Protein AF-A0AA96XCA2-F1 (afdb_monomer)

Structure (mmCIF, N/CA/C/O backbone):
data_AF-A0AA96XCA2-F1
#
_entry.id   AF-A0AA96XCA2-F1
#
loop_
_atom_site.group_PDB
_atom_site.id
_atom_site.type_symbol
_atom_site.label_atom_id
_atom_site.label_alt_id
_atom_site.label_comp_id
_atom_site.label_asym_id
_atom_site.label_entity_id
_atom_site.label_seq_id
_atom_site.pdbx_PDB_ins_code
_atom_site.Cartn_x
_atom_site.Cartn_y
_atom_site.Cartn_z
_atom_site.occupancy
_atom_site.B_iso_or_equiv
_atom_site.auth_seq_id
_atom_site.auth_co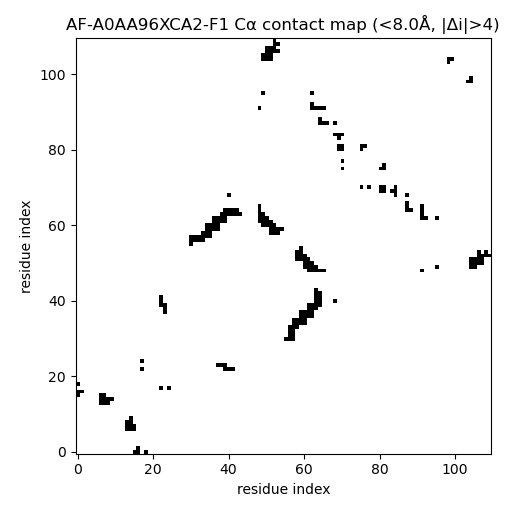mp_id
_atom_site.auth_asym_id
_atom_site.auth_atom_id
_atom_site.pdbx_PDB_model_num
ATOM 1 N N . MET A 1 1 ? 5.945 -0.018 -19.090 1.00 58.38 1 MET A N 1
ATOM 2 C CA . MET A 1 1 ? 5.647 1.419 -19.304 1.00 58.38 1 MET A CA 1
ATOM 3 C C . MET A 1 1 ? 6.057 1.903 -20.703 1.00 58.38 1 MET A C 1
ATOM 5 O O . MET A 1 1 ? 7.251 1.936 -21.008 1.00 58.38 1 MET A O 1
ATOM 9 N N . PRO A 1 2 ? 5.111 2.295 -21.575 1.00 50.53 2 PRO A N 1
ATOM 10 C CA . PRO A 1 2 ? 5.427 2.988 -22.833 1.00 50.53 2 PRO A CA 1
ATOM 11 C C . PRO A 1 2 ? 6.119 4.331 -22.522 1.00 50.53 2 PRO A C 1
ATOM 13 O O . PRO A 1 2 ? 5.645 5.003 -21.606 1.00 50.53 2 PRO A O 1
ATOM 16 N N . PRO A 1 3 ? 7.209 4.755 -23.203 1.00 60.81 3 PRO A N 1
ATOM 17 C CA . PRO A 1 3 ? 7.831 4.242 -24.430 1.00 60.81 3 PRO A CA 1
ATOM 18 C C . PRO A 1 3 ? 9.071 3.343 -24.209 1.00 60.81 3 PRO A C 1
ATOM 20 O O . PRO A 1 3 ? 9.819 3.100 -25.151 1.00 60.81 3 PRO A O 1
ATOM 23 N N . ILE A 1 4 ? 9.323 2.867 -22.983 1.00 66.69 4 ILE A N 1
ATOM 24 C CA . ILE A 1 4 ? 10.515 2.057 -22.653 1.00 66.69 4 ILE A CA 1
ATOM 25 C C . ILE A 1 4 ? 10.282 0.566 -22.934 1.00 66.69 4 ILE A C 1
ATOM 27 O O . ILE A 1 4 ? 11.196 -0.143 -23.350 1.00 66.69 4 ILE A O 1
ATOM 31 N N . SER A 1 5 ? 9.064 0.073 -22.701 1.00 67.81 5 SER A N 1
ATOM 32 C CA . SER A 1 5 ? 8.726 -1.339 -22.906 1.00 67.81 5 SER A CA 1
ATOM 33 C C . SER A 1 5 ? 8.308 -1.610 -24.362 1.00 67.81 5 SER A C 1
ATOM 35 O O . SER A 1 5 ? 7.505 -0.841 -24.898 1.00 67.81 5 SER A O 1
ATOM 37 N N . PRO A 1 6 ? 8.787 -2.700 -24.997 1.00 77.88 6 PRO A N 1
ATOM 38 C CA . PRO A 1 6 ? 8.264 -3.161 -26.282 1.00 77.88 6 PRO A CA 1
ATOM 39 C C . PRO A 1 6 ? 6.750 -3.388 -26.223 1.00 77.88 6 PRO A C 1
ATOM 41 O O . PRO A 1 6 ? 6.216 -3.726 -25.166 1.00 77.88 6 PRO A O 1
ATOM 44 N N . ARG A 1 7 ? 6.062 -3.252 -27.363 1.00 82.75 7 ARG A N 1
ATOM 45 C CA . ARG A 1 7 ? 4.657 -3.672 -27.465 1.00 82.75 7 ARG A CA 1
ATOM 46 C C . ARG A 1 7 ? 4.590 -5.184 -27.305 1.00 82.75 7 ARG A C 1
ATOM 48 O O . ARG A 1 7 ? 5.308 -5.907 -27.995 1.00 82.75 7 ARG A O 1
ATOM 55 N N . LEU A 1 8 ? 3.737 -5.641 -26.401 1.00 86.25 8 LEU A N 1
ATOM 56 C CA . LEU A 1 8 ? 3.497 -7.056 -26.150 1.00 86.25 8 LEU A CA 1
ATOM 57 C C . LEU A 1 8 ? 2.072 -7.406 -26.575 1.00 86.25 8 LEU A C 1
ATOM 59 O O . LEU A 1 8 ? 1.191 -6.548 -26.560 1.00 86.25 8 LEU A O 1
ATOM 63 N N . SER A 1 9 ? 1.851 -8.665 -26.943 1.00 90.62 9 SER A N 1
ATOM 64 C CA . SER A 1 9 ? 0.518 -9.184 -27.243 1.00 90.62 9 SER A CA 1
ATOM 65 C C . SER A 1 9 ? 0.267 -10.494 -26.512 1.00 90.62 9 SER A C 1
ATOM 67 O O . SER A 1 9 ? 1.144 -11.359 -26.498 1.00 90.62 9 SER A O 1
ATOM 69 N N . LEU A 1 10 ? -0.936 -10.655 -25.973 1.00 89.00 10 LEU A N 1
ATOM 70 C CA . LEU A 1 10 ? -1.432 -11.890 -25.375 1.00 89.00 10 LEU A CA 1
ATOM 71 C C . LEU A 1 10 ? -2.783 -12.212 -26.015 1.00 89.00 10 LEU A C 1
ATOM 73 O O . LEU A 1 10 ? -3.640 -11.337 -26.095 1.00 89.00 10 LEU A O 1
ATOM 77 N N . ASP A 1 11 ? -2.945 -13.430 -26.533 1.00 93.00 11 ASP A N 1
ATOM 78 C CA . ASP A 1 11 ? -4.173 -13.892 -27.201 1.00 93.00 11 ASP A CA 1
ATOM 79 C C . ASP A 1 11 ? -4.699 -12.944 -2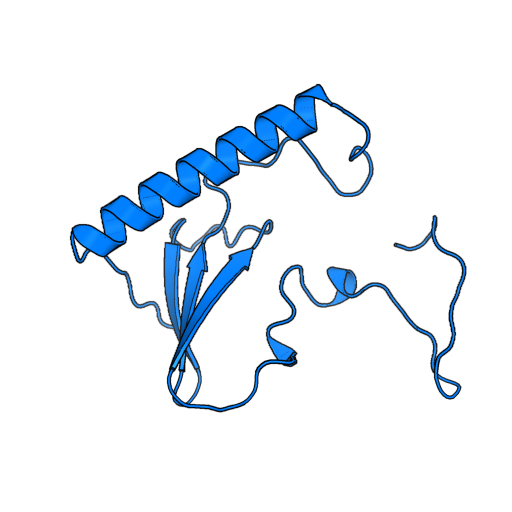8.300 1.00 93.00 11 ASP A C 1
ATOM 81 O O . ASP A 1 11 ? -5.899 -12.784 -28.509 1.00 93.00 11 ASP A O 1
ATOM 85 N N . GLY A 1 12 ? -3.780 -12.292 -29.022 1.00 91.38 12 GLY A N 1
ATOM 86 C CA . GLY A 1 12 ? -4.105 -11.343 -30.093 1.00 91.38 12 GLY A CA 1
ATOM 87 C C . GLY A 1 12 ? -4.486 -9.932 -29.625 1.00 91.38 12 GLY A C 1
ATOM 88 O O . GLY A 1 12 ? -4.721 -9.073 -30.472 1.00 91.38 12 GLY A O 1
ATOM 89 N N . ALA A 1 13 ? -4.499 -9.662 -28.316 1.00 89.62 13 ALA A N 1
ATOM 90 C CA . ALA A 1 13 ? -4.722 -8.336 -27.742 1.00 89.62 13 ALA A CA 1
ATOM 91 C C . ALA A 1 13 ? -3.400 -7.662 -27.334 1.00 89.62 13 ALA A C 1
ATOM 93 O O . ALA A 1 13 ? -2.484 -8.329 -26.850 1.00 89.62 13 ALA A O 1
ATOM 94 N N . GLU A 1 14 ? -3.295 -6.339 -27.510 1.00 88.25 14 GLU A N 1
ATOM 95 C CA . GLU A 1 14 ? -2.144 -5.558 -27.029 1.00 88.25 14 GLU A CA 1
ATOM 96 C C . GLU A 1 14 ? -2.140 -5.517 -25.495 1.00 88.25 14 GLU A C 1
ATOM 98 O O . GLU A 1 14 ? -3.157 -5.243 -24.857 1.00 88.25 14 GLU A O 1
ATOM 103 N N . VAL A 1 15 ? -0.979 -5.788 -24.903 1.00 86.94 15 VAL A N 1
ATOM 104 C CA . VAL A 1 15 ? -0.770 -5.745 -23.458 1.00 86.94 15 VAL A CA 1
ATOM 105 C C . VAL A 1 15 ? -0.149 -4.408 -23.095 1.00 86.94 15 VAL A C 1
ATOM 107 O O . VAL A 1 15 ? 0.916 -4.035 -23.596 1.00 86.94 15 VAL A O 1
ATOM 110 N N . LEU A 1 16 ? -0.810 -3.708 -22.180 1.00 83.19 16 LEU A N 1
ATOM 111 C CA . LEU A 1 16 ? -0.319 -2.481 -21.581 1.00 83.19 16 LEU A CA 1
ATOM 112 C C . LEU A 1 16 ? 0.029 -2.703 -20.111 1.00 83.19 16 LEU A C 1
ATOM 114 O O . LEU A 1 16 ? -0.354 -3.687 -19.483 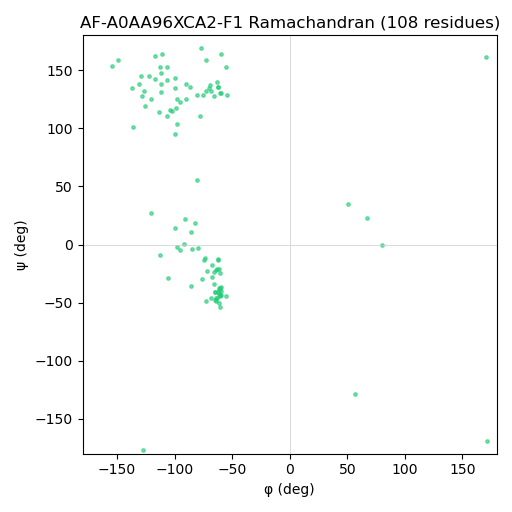1.00 83.19 16 LEU A O 1
ATOM 118 N N . ASP A 1 17 ? 0.786 -1.760 -19.573 1.00 81.88 17 ASP A N 1
ATOM 119 C CA . ASP A 1 17 ? 1.176 -1.755 -18.173 1.00 81.88 17 ASP A CA 1
ATOM 120 C C . ASP A 1 17 ? -0.033 -1.456 -17.270 1.00 81.88 17 ASP A C 1
ATOM 122 O O . ASP A 1 17 ? -0.795 -0.523 -17.541 1.00 81.88 17 ASP A O 1
ATOM 126 N N . GLY A 1 18 ? -0.196 -2.225 -16.191 1.00 77.25 18 GLY A N 1
ATOM 127 C CA . GLY A 1 18 ? -1.318 -2.087 -15.259 1.00 77.25 18 GLY A CA 1
ATOM 128 C C . GLY A 1 18 ? -1.386 -0.719 -14.576 1.00 77.25 18 GLY A C 1
ATOM 129 O O . GLY A 1 18 ? -2.483 -0.262 -14.253 1.00 77.25 18 GLY A O 1
ATOM 130 N N . ALA A 1 19 ? -0.254 -0.013 -14.465 1.00 75.25 19 ALA A N 1
ATOM 131 C CA . ALA A 1 19 ? -0.209 1.342 -13.916 1.00 75.25 19 ALA A CA 1
ATOM 132 C C . ALA A 1 19 ? -1.028 2.367 -14.732 1.00 75.25 19 ALA A C 1
ATOM 134 O O . ALA A 1 19 ? -1.302 3.456 -14.238 1.00 75.25 19 ALA A O 1
ATOM 135 N N . LEU A 1 20 ? -1.457 2.037 -15.961 1.00 74.75 20 LEU A N 1
ATOM 136 C CA . LEU A 1 20 ? -2.403 2.865 -16.722 1.00 74.75 20 LEU A CA 1
ATOM 137 C C . LEU A 1 20 ? -3.836 2.826 -16.172 1.00 74.75 20 LEU A C 1
ATOM 139 O O . LEU A 1 20 ? -4.616 3.731 -16.455 1.00 74.75 20 LEU A O 1
ATOM 143 N N . VAL A 1 21 ? -4.195 1.775 -15.432 1.00 74.69 21 VAL A N 1
ATOM 144 C CA . VAL A 1 21 ? -5.546 1.565 -14.884 1.00 74.69 21 VAL A CA 1
ATOM 145 C C . VAL A 1 21 ? -5.577 1.832 -13.378 1.00 74.69 21 VAL A C 1
ATOM 147 O O . VAL A 1 21 ? -6.594 2.276 -12.851 1.00 74.69 21 VAL A O 1
ATOM 150 N N . GLY A 1 22 ? -4.460 1.616 -12.684 1.00 76.75 22 GLY A N 1
ATOM 151 C CA . GLY A 1 22 ? -4.289 1.967 -11.278 1.00 76.75 22 GLY A CA 1
ATOM 152 C C . GLY A 1 22 ? -2.998 1.389 -10.704 1.00 76.75 22 GLY A C 1
ATOM 153 O O . GLY A 1 22 ? -2.425 0.455 -11.260 1.00 76.75 22 GLY A O 1
ATOM 154 N N . ASN A 1 23 ? -2.539 1.929 -9.575 1.00 79.75 23 ASN A N 1
ATOM 155 C CA . ASN A 1 23 ? -1.332 1.424 -8.909 1.00 79.75 23 ASN A CA 1
ATOM 156 C C . ASN A 1 23 ? -1.587 0.110 -8.155 1.00 79.75 23 ASN A C 1
ATOM 158 O O . ASN A 1 23 ? -0.682 -0.710 -8.022 1.00 79.75 23 ASN A O 1
ATOM 162 N N . ALA A 1 24 ? -2.815 -0.094 -7.670 1.00 85.31 24 ALA A N 1
ATOM 163 C CA . ALA A 1 24 ? -3.245 -1.319 -7.008 1.00 85.31 24 ALA A CA 1
ATOM 164 C C . ALA A 1 24 ? -4.272 -2.068 -7.881 1.00 85.31 24 ALA A C 1
ATOM 166 O O . ALA A 1 24 ? -5.252 -1.461 -8.325 1.00 85.31 24 ALA A O 1
ATOM 167 N N . PRO A 1 25 ? -4.111 -3.385 -8.113 1.00 85.38 25 PRO A N 1
ATOM 168 C CA . PRO A 1 25 ? -4.961 -4.162 -9.019 1.00 85.38 25 PRO A CA 1
ATOM 169 C C . PRO A 1 25 ? -6.292 -4.577 -8.365 1.00 85.38 25 PRO A C 1
ATOM 171 O O . PRO A 1 25 ? -6.647 -5.753 -8.323 1.00 85.38 25 PRO A O 1
ATOM 174 N N . VAL A 1 26 ? -7.055 -3.613 -7.849 1.00 88.56 26 VAL A N 1
ATOM 175 C CA . VAL A 1 26 ? -8.290 -3.880 -7.088 1.00 88.56 26 VAL A CA 1
ATOM 176 C C . VAL A 1 26 ? -9.404 -4.505 -7.933 1.00 88.56 26 VAL A C 1
ATOM 178 O O . VAL A 1 26 ? -10.256 -5.209 -7.404 1.00 88.56 26 VAL A O 1
ATOM 181 N N . ALA A 1 27 ? -9.380 -4.302 -9.253 1.00 86.06 27 ALA A N 1
ATOM 182 C CA . ALA A 1 27 ? -10.355 -4.881 -10.179 1.00 86.06 27 ALA A CA 1
ATOM 183 C C . ALA A 1 27 ? -10.258 -6.415 -10.297 1.00 86.06 27 ALA A C 1
ATOM 185 O O . ALA A 1 27 ? -11.194 -7.043 -10.780 1.00 86.06 27 ALA A O 1
ATOM 186 N N . GLY A 1 28 ? -9.136 -7.015 -9.879 1.00 86.56 28 GLY A N 1
ATOM 187 C CA . GLY A 1 28 ? -8.932 -8.466 -9.891 1.00 86.56 28 GLY A CA 1
ATOM 188 C C . GLY A 1 28 ? -9.324 -9.174 -8.592 1.00 86.56 28 GLY A C 1
ATOM 189 O O . GLY A 1 28 ? -9.135 -10.384 -8.499 1.00 86.56 28 GLY A O 1
ATOM 190 N N . LEU A 1 29 ? -9.815 -8.446 -7.584 1.00 90.19 29 LEU A N 1
ATOM 191 C CA . LEU A 1 29 ? -10.222 -9.033 -6.308 1.00 90.19 29 LEU A CA 1
ATOM 192 C C . LEU A 1 29 ? -11.488 -9.878 -6.484 1.00 90.19 29 LEU A C 1
ATOM 194 O O . LEU A 1 29 ? -12.437 -9.469 -7.154 1.00 90.19 29 LEU A O 1
ATOM 198 N N . ASP A 1 30 ? -11.516 -11.051 -5.855 1.00 88.31 30 ASP A N 1
ATOM 199 C CA . ASP A 1 30 ? -12.735 -11.845 -5.766 1.00 88.31 30 ASP A CA 1
ATOM 200 C C . ASP A 1 30 ? -13.740 -11.214 -4.783 1.00 88.31 30 ASP A C 1
ATOM 202 O O . ASP A 1 30 ? -13.385 -10.422 -3.908 1.00 88.31 30 ASP A O 1
ATOM 206 N N . ALA A 1 31 ? -15.018 -11.569 -4.929 1.00 86.50 31 ALA A N 1
ATOM 207 C CA . ALA A 1 31 ? -16.110 -11.015 -4.128 1.00 86.50 31 ALA A CA 1
ATOM 208 C C . ALA A 1 31 ? -16.276 -11.689 -2.750 1.00 86.50 31 ALA A C 1
ATOM 210 O O . ALA A 1 31 ? -17.348 -11.599 -2.149 1.00 86.50 31 ALA A O 1
ATOM 211 N N . SER A 1 32 ? -15.265 -12.405 -2.242 1.00 91.56 32 SER A N 1
ATOM 212 C CA . SER A 1 32 ? -15.362 -13.031 -0.923 1.00 91.56 32 SER A CA 1
ATOM 213 C C . SER A 1 32 ? -15.516 -11.985 0.176 1.00 91.56 32 SER A C 1
ATOM 215 O O . SER A 1 32 ? -14.882 -10.930 0.177 1.00 91.56 32 SER A O 1
ATOM 217 N N . LYS A 1 33 ? -16.368 -12.286 1.155 1.00 94.50 33 LYS A N 1
ATOM 218 C CA . LYS A 1 33 ? -16.543 -11.437 2.331 1.00 94.50 33 LYS A CA 1
ATOM 219 C C . LYS A 1 33 ? -15.218 -11.301 3.079 1.00 94.50 33 LYS A C 1
ATOM 221 O O . LYS A 1 33 ? -14.608 -12.306 3.444 1.00 94.50 33 LYS A O 1
ATOM 226 N N . GLY A 1 34 ? -14.819 -10.074 3.402 1.00 93.88 34 GLY A N 1
ATOM 227 C CA . GLY A 1 34 ? -13.571 -9.868 4.125 1.00 93.88 34 GLY A CA 1
ATOM 228 C C . GLY A 1 34 ? -13.123 -8.421 4.244 1.00 93.88 34 GLY A C 1
ATOM 229 O O . GLY A 1 34 ? -13.865 -7.477 3.972 1.00 93.88 34 GLY A O 1
ATOM 230 N N . ARG A 1 35 ? -11.878 -8.265 4.691 1.00 93.81 35 ARG A N 1
ATOM 231 C CA . ARG A 1 35 ? -11.172 -6.985 4.725 1.00 93.81 35 ARG A CA 1
ATOM 232 C C . ARG A 1 35 ? -10.036 -7.025 3.715 1.00 93.81 35 ARG A C 1
ATOM 234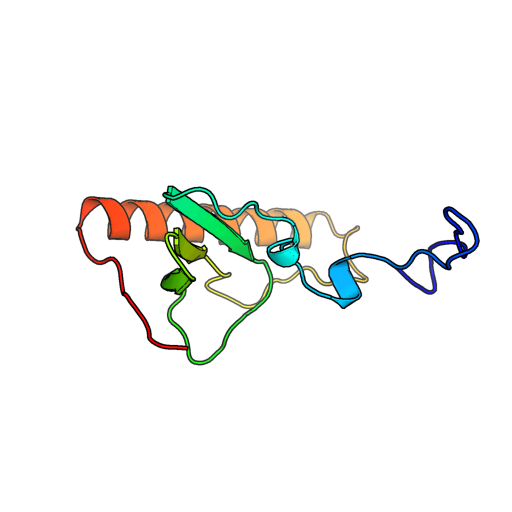 O O . ARG A 1 35 ? -9.330 -8.028 3.637 1.00 93.81 35 ARG A O 1
ATOM 241 N N . VAL A 1 36 ? -9.852 -5.931 2.991 1.00 94.94 36 VAL A N 1
ATOM 242 C CA . VAL A 1 36 ? -8.792 -5.770 1.995 1.00 94.94 36 VAL A CA 1
ATOM 243 C C . VAL A 1 36 ? -7.939 -4.580 2.405 1.00 94.94 36 VAL A C 1
ATOM 245 O O . VAL A 1 36 ? -8.469 -3.493 2.603 1.00 94.94 36 VAL A O 1
ATOM 248 N N . LEU A 1 37 ? -6.627 -4.776 2.529 1.00 94.81 37 LEU A N 1
ATOM 249 C CA . LEU A 1 37 ? -5.673 -3.682 2.704 1.00 94.81 37 LEU A CA 1
ATOM 250 C C . LEU A 1 37 ? -5.093 -3.310 1.339 1.00 94.81 37 LEU A C 1
ATOM 252 O O . LEU A 1 37 ? -4.507 -4.154 0.663 1.00 94.81 37 LEU A O 1
ATOM 256 N N . ILE A 1 38 ? -5.241 -2.048 0.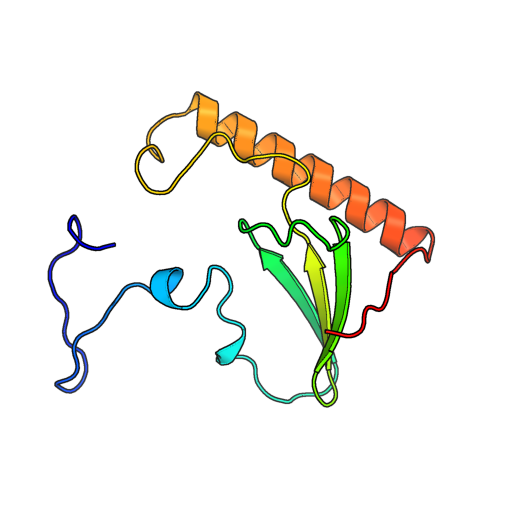957 1.00 94.06 38 ILE A N 1
ATOM 257 C CA . ILE A 1 38 ? -4.757 -1.493 -0.302 1.00 94.06 38 ILE A CA 1
ATOM 258 C C . ILE A 1 38 ? -3.655 -0.494 0.028 1.00 94.06 38 ILE A C 1
ATOM 260 O O . ILE A 1 38 ? -3.904 0.538 0.650 1.00 94.06 38 ILE A O 1
ATOM 264 N N . LEU A 1 39 ? -2.433 -0.814 -0.387 1.00 92.75 39 LEU A N 1
ATOM 265 C CA . LEU A 1 39 ? -1.287 0.083 -0.292 1.00 92.75 39 LEU A CA 1
ATOM 266 C C . LEU A 1 39 ? -1.121 0.759 -1.650 1.00 92.75 39 LEU A C 1
ATOM 268 O O . LEU A 1 39 ? -0.686 0.120 -2.608 1.00 92.75 39 LEU A O 1
ATOM 272 N N . ASP A 1 40 ? -1.523 2.022 -1.739 1.00 85.69 40 ASP A N 1
ATOM 273 C CA . ASP A 1 40 ? -1.441 2.805 -2.971 1.00 85.69 40 ASP A CA 1
ATOM 274 C C . ASP A 1 40 ? -0.308 3.830 -2.843 1.00 85.69 40 ASP A C 1
ATOM 276 O O . ASP A 1 40 ? -0.082 4.393 -1.776 1.00 85.69 40 ASP A O 1
ATOM 280 N N . THR A 1 41 ? 0.437 4.055 -3.922 1.00 83.25 41 THR A N 1
ATOM 281 C CA . THR A 1 41 ? 1.461 5.109 -4.022 1.00 83.25 41 THR A CA 1
ATOM 282 C C . THR A 1 41 ? 0.921 6.385 -4.673 1.00 83.25 41 THR A C 1
ATOM 284 O O . THR A 1 41 ? 1.628 7.390 -4.753 1.00 83.25 41 THR A O 1
ATOM 287 N N . GLY A 1 42 ? -0.331 6.357 -5.134 1.00 79.75 42 GLY A N 1
ATOM 288 C CA . GLY A 1 42 ? -1.119 7.512 -5.534 1.00 79.75 42 GLY A CA 1
ATOM 289 C C . GLY A 1 42 ? -1.658 8.276 -4.325 1.00 79.75 42 GLY A C 1
ATOM 290 O O . GLY A 1 42 ? -1.587 7.817 -3.189 1.00 79.75 42 GLY A O 1
ATOM 291 N N . SER A 1 43 ? -2.194 9.469 -4.572 1.00 81.25 43 SER A N 1
ATOM 292 C CA . SER A 1 43 ? -2.789 10.311 -3.534 1.00 81.25 43 SER A CA 1
ATOM 293 C C . SER A 1 43 ? -4.205 10.705 -3.930 1.00 81.25 43 SER A C 1
ATOM 295 O O . SER A 1 43 ? -4.440 11.165 -5.048 1.00 81.25 43 SER A O 1
ATOM 297 N N . PHE A 1 44 ? -5.128 10.551 -2.988 1.00 86.00 44 PHE A N 1
ATOM 298 C CA . PHE A 1 44 ? -6.473 11.102 -2.980 1.00 86.00 44 PHE A CA 1
ATOM 299 C C . PHE A 1 44 ? -6.450 12.357 -2.088 1.00 86.00 44 PHE A C 1
ATOM 301 O O . PHE A 1 44 ? -6.585 12.236 -0.868 1.00 86.00 44 PHE A O 1
ATOM 308 N N . PRO A 1 45 ? -6.272 13.571 -2.650 1.00 82.94 45 PRO A N 1
ATOM 309 C CA . PRO A 1 45 ? -5.915 14.764 -1.870 1.00 82.94 45 PRO A CA 1
ATOM 310 C C . PRO A 1 45 ? -6.962 15.195 -0.835 1.00 82.94 45 PRO A C 1
ATOM 312 O O . PRO A 1 45 ? -6.653 15.935 0.095 1.00 82.94 45 PRO A O 1
ATOM 315 N N . HIS A 1 46 ? -8.210 14.762 -1.010 1.00 88.19 46 HIS A N 1
ATOM 316 C CA . HIS A 1 46 ? -9.333 15.101 -0.135 1.00 88.19 46 HIS A CA 1
ATOM 317 C C . HIS A 1 46 ? -9.650 14.017 0.899 1.00 88.19 46 HIS A C 1
ATOM 319 O O . HIS A 1 46 ? -10.543 14.208 1.723 1.00 88.19 46 HIS A O 1
ATOM 325 N N . LEU A 1 47 ? -8.934 12.892 0.867 1.00 90.19 47 LEU A N 1
ATOM 326 C CA . LEU A 1 47 ? -9.125 11.790 1.799 1.00 90.19 47 LEU A CA 1
ATOM 327 C C . LEU A 1 47 ? -7.978 11.739 2.818 1.00 90.19 47 LEU A C 1
ATOM 329 O O . LEU A 1 47 ? -6.867 12.190 2.531 1.00 90.19 47 LEU A O 1
ATOM 333 N N . PRO A 1 48 ? -8.223 11.206 4.028 1.00 90.69 48 PRO A N 1
ATOM 334 C CA . PRO A 1 48 ? -7.162 10.985 5.005 1.00 90.69 48 PRO A CA 1
ATOM 335 C C . PRO A 1 48 ? -6.077 10.035 4.470 1.00 90.69 48 PRO A C 1
ATOM 337 O O . PRO A 1 48 ? -6.311 9.270 3.544 1.00 90.69 48 PRO A O 1
ATOM 340 N N . ASN A 1 49 ? -4.902 10.007 5.104 1.00 92.00 49 ASN A N 1
ATOM 341 C CA . ASN A 1 49 ? -3.818 9.091 4.704 1.00 92.00 49 ASN A CA 1
ATOM 342 C C . ASN A 1 49 ? -4.176 7.604 4.881 1.00 92.00 49 ASN A C 1
ATOM 344 O O . ASN A 1 49 ? -3.582 6.746 4.236 1.00 92.00 49 ASN A O 1
ATOM 348 N N . SER A 1 50 ? -5.152 7.299 5.740 1.00 93.62 50 SER A N 1
ATOM 349 C CA . SER A 1 50 ? -5.806 5.994 5.783 1.00 93.62 50 SER A CA 1
ATOM 350 C C . SER A 1 50 ? -7.315 6.136 5.946 1.00 93.62 50 SER A C 1
ATOM 352 O O . SER A 1 50 ? -7.798 6.943 6.747 1.00 93.62 50 SER A O 1
ATOM 354 N N . PHE A 1 51 ? -8.066 5.369 5.163 1.00 93.56 51 PHE A N 1
ATOM 355 C CA . PHE A 1 51 ? -9.527 5.386 5.161 1.00 93.56 51 PHE A CA 1
ATOM 356 C C . PHE A 1 51 ? -10.078 4.048 4.680 1.00 93.56 51 PHE A C 1
ATOM 358 O O . PHE A 1 51 ? -9.430 3.343 3.911 1.00 93.56 51 PHE A O 1
ATOM 365 N N . SER A 1 52 ? -11.288 3.719 5.114 1.00 94.25 52 SER A N 1
ATOM 366 C CA . SER A 1 52 ? -11.981 2.489 4.753 1.00 94.25 52 SER A CA 1
ATOM 367 C C . SER A 1 52 ? -13.260 2.796 3.983 1.00 94.25 52 SER A C 1
ATOM 369 O O . SER A 1 52 ? -13.969 3.748 4.300 1.00 94.25 52 SER A O 1
ATOM 371 N N . VAL A 1 53 ? -13.575 1.980 2.984 1.00 93.62 53 VAL A N 1
ATOM 372 C CA . VAL A 1 53 ? -14.797 2.083 2.178 1.00 93.62 53 VAL A CA 1
ATOM 373 C C . VAL A 1 53 ? -15.494 0.739 2.111 1.00 93.62 53 VAL A C 1
ATOM 375 O O . VAL A 1 53 ? -14.848 -0.308 2.040 1.00 93.62 53 VAL A O 1
ATOM 378 N N . GLN A 1 54 ? -16.823 0.763 2.094 1.00 93.75 54 GLN A N 1
ATOM 379 C CA . GLN A 1 54 ? -17.603 -0.437 1.828 1.00 93.75 54 GLN A CA 1
ATOM 380 C C . GLN A 1 54 ? -17.651 -0.688 0.314 1.00 93.75 54 GLN A C 1
ATOM 382 O O . GLN A 1 54 ? -17.999 0.202 -0.471 1.00 93.75 54 GLN A O 1
ATOM 387 N N . ARG A 1 55 ? -17.316 -1.912 -0.102 1.00 92.75 55 ARG A N 1
ATOM 388 C CA . ARG A 1 55 ? -17.418 -2.389 -1.487 1.00 92.75 55 ARG A CA 1
ATOM 389 C C . ARG A 1 55 ? -18.022 -3.790 -1.480 1.00 92.75 55 ARG A C 1
ATOM 391 O O . ARG A 1 55 ? -17.350 -4.765 -1.167 1.00 92.75 55 ARG A O 1
ATOM 398 N N . GLY A 1 56 ? -19.319 -3.883 -1.779 1.00 91.69 56 GLY A N 1
ATOM 399 C CA . GLY A 1 56 ? -20.065 -5.139 -1.639 1.00 91.69 56 GLY A CA 1
ATOM 400 C C . GLY A 1 56 ? -19.977 -5.680 -0.209 1.00 91.69 56 GLY A C 1
ATOM 401 O O . GLY A 1 56 ? -20.178 -4.927 0.743 1.00 91.69 56 GLY A O 1
ATOM 402 N N . ASP A 1 57 ? -19.609 -6.953 -0.061 1.00 93.44 57 ASP A N 1
ATOM 403 C CA . ASP A 1 57 ? -19.392 -7.618 1.235 1.00 93.44 57 ASP A CA 1
ATOM 404 C C . ASP A 1 57 ? -17.972 -7.423 1.805 1.00 93.44 57 ASP A C 1
ATOM 406 O O . ASP A 1 57 ? -17.580 -8.083 2.774 1.00 93.44 57 ASP A O 1
ATOM 410 N N . GLN A 1 58 ? -17.188 -6.517 1.215 1.00 94.88 58 GLN A N 1
ATOM 411 C CA . GLN A 1 58 ? -15.827 -6.215 1.639 1.00 94.88 58 GLN A CA 1
ATOM 412 C C . GLN A 1 58 ? -15.696 -4.811 2.228 1.00 94.88 58 GLN A C 1
ATOM 414 O O . GLN A 1 58 ? -16.346 -3.857 1.797 1.00 94.88 58 GLN A O 1
ATOM 419 N N . VAL A 1 59 ? -14.784 -4.690 3.193 1.00 94.88 59 VAL A N 1
ATOM 420 C CA . VAL A 1 59 ? -14.270 -3.403 3.674 1.00 94.88 59 VAL A CA 1
ATOM 421 C C . VAL A 1 59 ? -12.876 -3.219 3.098 1.00 94.88 59 VAL A C 1
ATOM 423 O O . VAL A 1 59 ? -11.971 -4.001 3.395 1.00 94.88 59 VAL A O 1
ATOM 426 N N . TRP A 1 60 ? -12.708 -2.211 2.252 1.00 94.62 60 TRP A N 1
ATOM 427 C CA . TRP A 1 60 ? -11.427 -1.882 1.640 1.00 94.62 60 TRP A CA 1
ATOM 428 C C . TRP A 1 60 ? -10.786 -0.741 2.410 1.00 94.62 60 TRP A C 1
ATOM 430 O O . TRP A 1 60 ? -11.337 0.354 2.450 1.00 94.62 60 TRP A O 1
ATOM 440 N N . THR A 1 61 ? -9.626 -0.990 3.001 1.00 94.81 61 THR A N 1
ATOM 441 C CA . THR A 1 61 ? -8.834 -0.005 3.731 1.00 94.81 61 THR A CA 1
ATOM 442 C C . THR A 1 61 ? -7.678 0.445 2.858 1.00 94.81 61 THR A C 1
ATOM 444 O O . THR A 1 61 ? -6.787 -0.340 2.546 1.00 94.81 61 THR A O 1
ATOM 447 N N . TYR A 1 62 ? -7.684 1.713 2.477 1.00 94.31 62 TYR A N 1
ATOM 448 C CA . TYR A 1 62 ? -6.608 2.350 1.737 1.00 94.31 62 TYR A CA 1
ATOM 449 C C . TYR A 1 62 ? -5.596 2.951 2.704 1.00 94.31 62 TYR A C 1
ATOM 451 O O . TYR A 1 62 ? -5.973 3.583 3.693 1.00 94.31 62 TYR A O 1
ATOM 459 N N . VAL A 1 63 ? -4.316 2.789 2.385 1.00 94.50 63 VAL A N 1
ATOM 460 C CA . VAL A 1 63 ? -3.204 3.529 2.983 1.00 94.50 63 VAL A CA 1
ATOM 461 C C . VAL A 1 63 ? -2.425 4.164 1.840 1.00 94.50 63 VAL A C 1
ATOM 463 O O . VAL A 1 63 ? -1.932 3.462 0.957 1.00 94.50 63 VAL A O 1
ATOM 466 N N . GLN A 1 64 ? -2.363 5.491 1.853 1.00 93.50 64 GLN A N 1
ATOM 467 C CA . GLN A 1 64 ? -1.704 6.311 0.838 1.00 93.50 64 GLN A CA 1
ATOM 468 C C . GLN A 1 64 ? -0.532 7.089 1.451 1.00 93.50 64 GLN A C 1
ATOM 470 O O . GLN A 1 64 ? -0.497 7.258 2.676 1.00 93.50 64 GLN A O 1
ATOM 475 N N . PRO A 1 65 ? 0.405 7.614 0.640 1.00 94.12 65 PRO A N 1
ATOM 476 C CA . PRO A 1 65 ? 1.559 8.328 1.156 1.00 94.12 65 PRO A CA 1
ATOM 477 C C . PRO A 1 65 ? 1.144 9.580 1.930 1.00 94.12 65 PRO A C 1
ATOM 479 O O . PRO A 1 65 ? 0.321 10.365 1.456 1.00 94.12 65 PRO A O 1
ATOM 482 N N . SER A 1 66 ? 1.755 9.820 3.090 1.00 93.06 66 SER A N 1
ATOM 483 C CA . SER A 1 66 ? 1.501 11.045 3.869 1.00 93.06 66 SER A CA 1
ATOM 484 C C . SER A 1 66 ? 2.127 12.307 3.284 1.00 93.06 66 SER A C 1
ATOM 486 O O . SER A 1 66 ? 1.838 13.417 3.735 1.00 93.06 66 SER A O 1
ATOM 488 N N . SER A 1 67 ? 3.011 12.152 2.303 1.00 91.62 67 SER A N 1
ATOM 489 C CA . SER A 1 67 ? 3.732 13.244 1.662 1.00 91.62 67 SER A CA 1
ATOM 490 C C . SER A 1 67 ? 4.031 12.912 0.199 1.00 91.62 67 SER A C 1
ATOM 492 O O . SER A 1 67 ? 4.039 11.734 -0.172 1.00 91.62 67 SER A O 1
ATOM 494 N N . PRO A 1 68 ? 4.278 13.928 -0.652 1.00 91.38 68 PRO A N 1
ATOM 495 C CA . PRO A 1 68 ? 4.666 13.701 -2.038 1.00 91.38 68 PRO A CA 1
ATOM 496 C C . PRO A 1 68 ? 5.892 12.790 -2.133 1.00 91.38 68 PRO A C 1
ATOM 498 O O . PRO A 1 68 ? 6.916 13.044 -1.494 1.00 91.38 68 PRO A O 1
ATOM 501 N N . LEU A 1 69 ? 5.799 11.742 -2.951 1.00 91.06 69 LEU A N 1
ATOM 502 C CA . LEU A 1 69 ? 6.906 10.813 -3.129 1.00 91.06 69 LEU A CA 1
ATOM 503 C C . LEU A 1 69 ? 8.020 11.468 -3.966 1.00 91.06 69 LEU A C 1
ATOM 505 O O . LEU A 1 69 ? 7.744 12.031 -5.026 1.00 91.06 69 LEU A O 1
ATOM 509 N N . PRO A 1 70 ? 9.292 11.389 -3.531 1.00 90.19 70 PRO A N 1
ATOM 510 C CA . PRO A 1 70 ? 10.425 11.936 -4.281 1.00 90.19 70 PRO A CA 1
ATOM 511 C C . PRO A 1 70 ? 10.789 11.081 -5.505 1.00 90.19 70 PRO A C 1
ATOM 513 O O . PRO A 1 70 ? 11.559 11.512 -6.366 1.00 90.19 70 PRO A O 1
ATOM 516 N N . ILE A 1 71 ? 10.253 9.860 -5.573 1.00 87.12 71 ILE A N 1
ATOM 517 C CA . ILE A 1 71 ? 10.361 8.970 -6.720 1.00 87.12 71 ILE A CA 1
ATOM 518 C C . ILE A 1 71 ? 9.078 9.052 -7.546 1.00 87.12 71 ILE A C 1
ATOM 520 O O . ILE A 1 71 ? 7.967 9.028 -7.025 1.00 87.12 71 ILE A O 1
ATOM 524 N N . GLY A 1 72 ? 9.250 9.152 -8.851 1.00 80.50 72 GLY A N 1
ATOM 525 C CA . GLY A 1 72 ? 8.204 9.101 -9.851 1.00 80.50 72 GLY A CA 1
ATOM 526 C C . GLY A 1 72 ? 8.538 8.057 -10.910 1.00 80.50 72 GLY A C 1
ATOM 527 O O . GLY A 1 72 ? 9.554 7.363 -10.860 1.00 80.50 72 GLY A O 1
ATOM 528 N N . MET A 1 73 ? 7.676 7.968 -11.915 1.00 74.38 73 MET A N 1
ATOM 529 C CA . MET A 1 73 ? 7.719 6.897 -12.917 1.00 74.38 73 MET A CA 1
ATOM 530 C C . MET A 1 73 ? 9.009 6.852 -13.753 1.00 74.38 73 MET A C 1
ATOM 532 O O . MET A 1 73 ? 9.331 5.811 -14.315 1.00 74.38 73 MET A O 1
ATOM 536 N N . TRP A 1 74 ? 9.760 7.956 -13.834 1.00 74.25 74 TRP A N 1
ATOM 537 C CA . TRP A 1 74 ? 10.908 8.098 -14.743 1.00 74.25 74 TRP A CA 1
ATOM 538 C C . TRP A 1 74 ? 12.270 8.198 -14.048 1.00 74.25 74 TRP A C 1
ATOM 540 O O . TRP A 1 74 ? 13.296 8.142 -14.718 1.00 74.25 74 TRP A O 1
ATOM 550 N N . ASN A 1 75 ? 12.310 8.333 -12.721 1.00 74.44 75 ASN A N 1
ATOM 551 C CA . ASN A 1 75 ? 13.547 8.504 -11.945 1.00 74.44 75 ASN A CA 1
ATOM 552 C C . ASN A 1 75 ? 13.747 7.388 -10.903 1.00 74.44 75 ASN A C 1
ATOM 554 O O . ASN A 1 75 ? 14.436 7.581 -9.903 1.00 74.44 75 ASN A O 1
ATOM 558 N N . PHE A 1 76 ? 13.191 6.200 -11.154 1.00 72.94 76 PHE A N 1
ATOM 559 C CA . PHE A 1 76 ? 13.259 5.054 -10.240 1.00 72.94 76 PHE A CA 1
ATOM 560 C C . PHE A 1 76 ? 14.682 4.527 -9.971 1.00 72.94 76 PHE A C 1
ATOM 562 O O . PHE A 1 76 ? 14.884 3.736 -9.052 1.00 72.94 76 PHE A O 1
ATOM 569 N N . ALA A 1 77 ? 15.672 4.965 -10.755 1.00 84.06 77 ALA A N 1
ATOM 570 C CA . ALA A 1 77 ? 17.076 4.603 -10.592 1.00 84.06 77 ALA A CA 1
ATOM 571 C C . ALA A 1 77 ? 17.841 5.470 -9.569 1.00 84.06 77 ALA A C 1
ATOM 573 O O . ALA A 1 77 ? 19.007 5.181 -9.316 1.00 84.06 77 ALA A O 1
ATOM 574 N N . ASP A 1 78 ? 17.233 6.509 -8.976 1.00 89.12 78 ASP A N 1
ATOM 575 C CA . ASP A 1 78 ? 17.867 7.319 -7.924 1.00 89.12 78 ASP A CA 1
ATOM 576 C C . ASP A 1 78 ? 17.833 6.586 -6.561 1.00 89.12 78 ASP A C 1
ATOM 578 O O . ASP A 1 78 ? 16.769 6.470 -5.937 1.00 89.12 78 ASP A O 1
ATOM 582 N N . PRO A 1 79 ? 18.987 6.129 -6.024 1.00 91.44 79 PRO A N 1
ATOM 583 C CA . PRO A 1 79 ? 19.017 5.380 -4.768 1.00 91.44 79 PRO A CA 1
ATOM 584 C C . PRO A 1 79 ? 18.630 6.223 -3.547 1.00 91.44 79 PRO A C 1
ATOM 586 O O . PRO A 1 79 ? 18.171 5.683 -2.539 1.00 91.44 79 PRO A O 1
ATOM 589 N N . SER A 1 80 ? 18.858 7.537 -3.595 1.00 92.50 80 SER A N 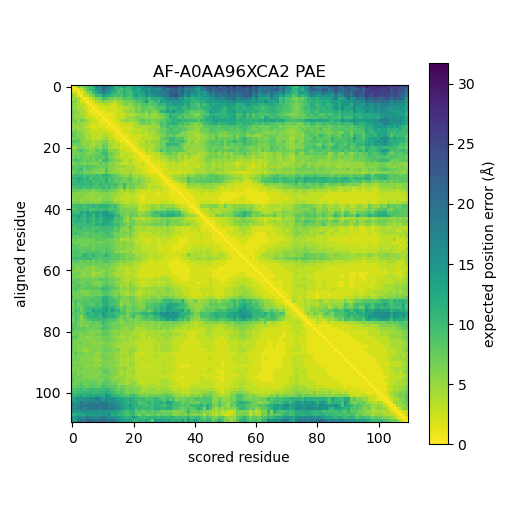1
ATOM 590 C CA . SER A 1 80 ? 18.498 8.456 -2.517 1.00 92.50 80 SER A CA 1
ATOM 591 C C . SER A 1 80 ? 16.986 8.657 -2.471 1.00 92.50 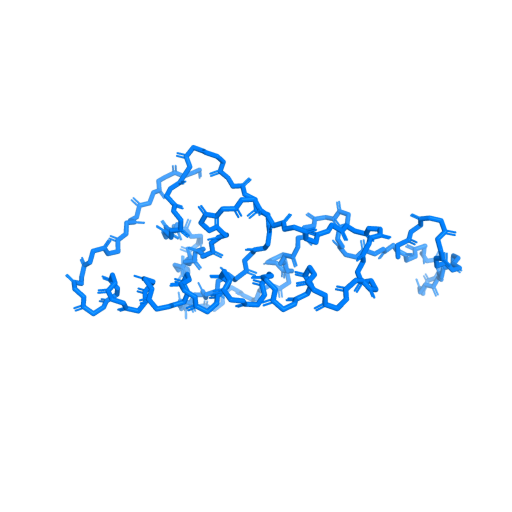80 SER A C 1
ATOM 593 O O . SER A 1 80 ? 16.377 8.473 -1.414 1.00 92.50 80 SER A O 1
ATOM 595 N N . ALA A 1 81 ? 16.374 8.931 -3.628 1.00 91.94 81 ALA A N 1
ATOM 596 C CA . ALA A 1 81 ? 14.923 9.047 -3.759 1.00 91.94 81 ALA A CA 1
ATOM 597 C C . ALA A 1 81 ? 14.211 7.745 -3.357 1.00 91.94 81 ALA A C 1
ATOM 599 O O . ALA A 1 81 ? 13.214 7.787 -2.636 1.00 91.94 81 ALA A O 1
ATOM 600 N N . MET A 1 82 ? 14.766 6.585 -3.726 1.00 91.50 82 MET A N 1
ATOM 601 C CA . MET A 1 82 ? 14.241 5.277 -3.320 1.00 91.50 82 MET A CA 1
ATOM 602 C C . MET A 1 82 ? 14.258 5.091 -1.798 1.00 91.50 82 MET A C 1
ATOM 604 O O . MET A 1 82 ? 13.240 4.759 -1.192 1.00 91.50 82 MET A O 1
ATOM 608 N N . ARG A 1 83 ? 15.398 5.360 -1.144 1.00 94.12 83 ARG A N 1
ATOM 609 C CA . ARG A 1 83 ? 15.507 5.260 0.322 1.00 94.12 83 ARG A CA 1
ATOM 610 C C . ARG A 1 83 ? 14.568 6.222 1.039 1.00 94.12 83 ARG A C 1
ATOM 612 O O . ARG A 1 83 ? 14.036 5.877 2.090 1.00 94.12 83 ARG A O 1
ATOM 619 N N . HIS A 1 84 ? 14.383 7.424 0.503 1.00 94.62 84 HIS A N 1
ATOM 620 C CA . HIS A 1 84 ? 13.465 8.399 1.078 1.00 94.62 84 HIS A CA 1
ATOM 621 C C . HIS A 1 84 ? 12.006 7.938 0.935 1.00 94.62 84 HIS A C 1
ATOM 623 O O . HIS A 1 84 ? 11.284 7.910 1.927 1.00 94.62 84 HIS A O 1
ATOM 629 N N . THR A 1 85 ? 11.612 7.465 -0.248 1.00 93.81 85 THR A N 1
ATOM 630 C CA . THR A 1 85 ? 10.282 6.880 -0.501 1.00 93.81 85 THR A CA 1
ATOM 631 C C . THR A 1 85 ? 9.982 5.731 0.465 1.00 93.81 85 THR A C 1
ATOM 633 O O . THR A 1 85 ? 8.917 5.698 1.073 1.00 93.81 85 THR A O 1
ATOM 636 N N . LEU A 1 86 ? 10.949 4.833 0.689 1.00 93.81 86 LEU A N 1
ATOM 637 C CA . LEU A 1 86 ? 10.801 3.742 1.655 1.00 93.81 86 LEU A CA 1
ATOM 638 C C . LEU A 1 86 ? 10.560 4.255 3.082 1.00 93.81 86 LEU A C 1
ATOM 640 O O . LEU A 1 86 ? 9.704 3.727 3.786 1.00 93.81 86 LEU A O 1
ATOM 644 N N . LYS A 1 87 ? 11.295 5.285 3.519 1.00 96.44 87 LYS A N 1
ATOM 645 C CA . LYS A 1 87 ? 11.110 5.875 4.856 1.00 96.44 87 LYS A CA 1
ATOM 646 C C . LYS A 1 87 ? 9.711 6.460 5.039 1.00 96.44 87 LYS A C 1
ATOM 648 O O . LYS A 1 87 ? 9.149 6.292 6.116 1.00 96.44 87 LYS A O 1
ATOM 653 N N . ILE A 1 88 ? 9.170 7.109 4.005 1.00 95.62 88 ILE A N 1
ATOM 654 C CA . ILE A 1 88 ? 7.795 7.627 4.008 1.00 95.62 88 ILE A CA 1
ATOM 655 C C . ILE A 1 88 ? 6.818 6.464 4.208 1.00 95.62 88 ILE A C 1
ATOM 657 O O . ILE A 1 88 ? 6.084 6.456 5.190 1.00 95.62 88 ILE A O 1
ATOM 661 N N . GLY A 1 89 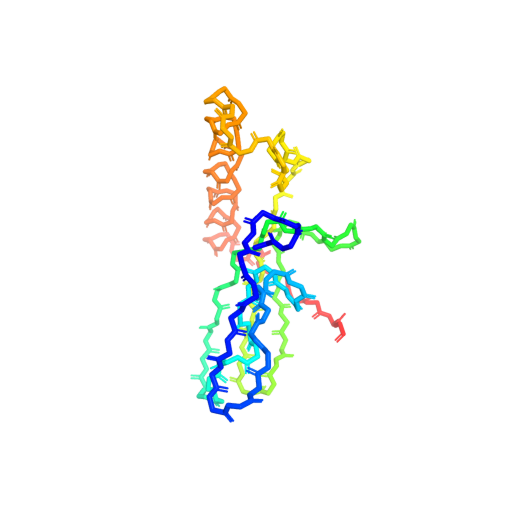? 6.905 5.420 3.376 1.00 94.88 89 GLY A N 1
ATOM 662 C CA . GLY A 1 89 ? 6.012 4.261 3.484 1.00 94.88 89 GLY A CA 1
ATOM 663 C C . GLY A 1 89 ? 6.093 3.533 4.833 1.00 94.88 89 GLY A C 1
ATOM 664 O O . GLY A 1 89 ? 5.074 3.104 5.368 1.00 94.88 89 GLY A O 1
ATOM 665 N N . VAL A 1 90 ? 7.286 3.429 5.429 1.00 96.88 90 VAL A N 1
ATOM 666 C CA . VAL A 1 90 ? 7.456 2.858 6.778 1.00 96.88 90 VAL A CA 1
ATOM 667 C C . VAL A 1 90 ? 6.756 3.716 7.834 1.00 96.88 90 VAL A C 1
ATOM 669 O O . VAL A 1 90 ? 6.049 3.176 8.684 1.00 96.88 90 VAL A O 1
ATOM 672 N N . ALA A 1 91 ? 6.924 5.039 7.783 1.00 97.00 91 ALA A N 1
ATOM 673 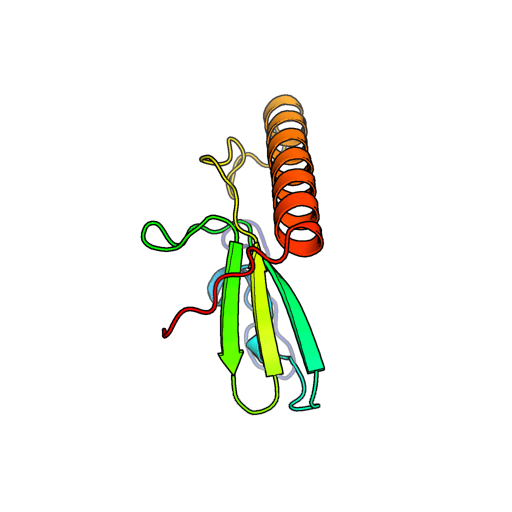C CA . ALA A 1 91 ? 6.256 5.950 8.710 1.00 97.00 91 ALA A CA 1
ATOM 674 C C . ALA A 1 91 ? 4.725 5.888 8.566 1.00 97.00 91 ALA A C 1
ATOM 676 O O . ALA A 1 91 ? 4.019 5.844 9.573 1.00 97.00 91 ALA A O 1
ATOM 677 N N . ASP A 1 92 ? 4.225 5.803 7.333 1.00 96.12 92 ASP A N 1
ATOM 678 C CA . ASP A 1 92 ? 2.795 5.680 7.037 1.00 96.12 92 ASP A CA 1
ATOM 679 C C . ASP A 1 92 ? 2.216 4.365 7.565 1.00 96.12 92 ASP A C 1
ATOM 681 O O . ASP A 1 92 ? 1.140 4.352 8.166 1.00 96.12 92 ASP A O 1
ATOM 685 N N . GLY A 1 93 ? 2.965 3.268 7.427 1.00 95.19 93 GLY A N 1
ATOM 686 C CA . GLY A 1 93 ? 2.610 1.974 8.004 1.00 95.19 93 GLY A CA 1
ATOM 687 C C . GLY A 1 93 ? 2.508 2.017 9.531 1.00 95.19 93 GLY A C 1
ATOM 688 O O . GLY A 1 93 ? 1.534 1.513 10.089 1.00 95.19 93 GLY A O 1
ATOM 689 N N . TYR A 1 94 ? 3.461 2.661 10.215 1.00 97.31 94 TYR A N 1
ATOM 690 C CA . TYR A 1 94 ? 3.383 2.845 11.669 1.00 97.31 94 TYR A CA 1
ATOM 691 C C . TYR A 1 94 ? 2.175 3.689 12.078 1.00 97.31 94 TYR A C 1
ATOM 693 O O . TYR A 1 94 ? 1.418 3.281 12.956 1.00 97.31 94 TYR A O 1
ATOM 701 N N . ALA A 1 95 ? 1.938 4.813 11.399 1.00 95.12 95 ALA A N 1
ATOM 702 C CA . ALA A 1 95 ? 0.786 5.665 11.677 1.00 95.12 95 ALA A CA 1
ATOM 703 C C . ALA A 1 95 ? -0.548 4.922 11.474 1.00 95.12 95 ALA A C 1
ATOM 705 O O . ALA A 1 95 ? -1.490 5.104 12.249 1.00 95.12 95 ALA A O 1
ATOM 706 N N . PHE A 1 96 ? -0.629 4.061 10.455 1.00 95.38 96 PHE A N 1
ATOM 707 C CA . PHE A 1 96 ? -1.785 3.200 10.228 1.00 95.38 96 PHE A CA 1
ATOM 708 C C . PHE A 1 96 ? -1.978 2.178 11.356 1.00 95.38 96 PHE A C 1
ATOM 710 O O . PHE A 1 96 ? -3.087 2.052 11.875 1.00 95.38 96 PHE A O 1
ATOM 717 N N . LEU A 1 97 ? -0.917 1.478 11.772 1.00 95.12 97 LEU A N 1
ATOM 718 C CA . LEU A 1 97 ? -0.988 0.517 12.878 1.00 95.12 97 LEU A CA 1
ATOM 719 C C . LEU A 1 97 ? -1.433 1.189 14.182 1.00 95.12 97 LEU A C 1
ATOM 721 O O . LEU A 1 97 ? -2.314 0.668 14.867 1.00 95.12 97 LEU A O 1
ATOM 725 N N . ASP A 1 98 ? -0.900 2.372 14.488 1.00 94.50 98 ASP A N 1
ATOM 726 C CA . ASP A 1 98 ? -1.295 3.152 15.662 1.00 94.50 98 ASP A CA 1
ATOM 727 C C . ASP A 1 98 ? -2.780 3.539 15.610 1.00 94.50 98 ASP A C 1
ATOM 729 O O . ASP A 1 98 ? -3.498 3.431 16.611 1.00 94.50 98 ASP A O 1
ATOM 733 N N . ALA A 1 99 ? -3.271 3.960 14.440 1.00 91.25 99 ALA A N 1
ATOM 734 C CA . ALA A 1 99 ? -4.680 4.284 14.236 1.00 91.25 99 ALA A CA 1
ATOM 735 C C . ALA A 1 99 ? -5.583 3.050 14.391 1.00 91.25 99 ALA A C 1
ATOM 737 O O . ALA A 1 99 ? -6.638 3.150 15.025 1.00 91.25 99 ALA A O 1
ATOM 738 N N . LEU A 1 100 ? -5.153 1.899 13.867 1.00 89.81 100 LEU A N 1
ATOM 739 C CA . LEU A 1 100 ? -5.871 0.628 13.947 1.00 89.81 100 LEU A CA 1
ATOM 740 C C . LEU A 1 100 ? -5.989 0.144 15.397 1.00 89.81 100 LEU A C 1
ATOM 742 O O . LEU A 1 100 ? -7.088 -0.165 15.854 1.00 89.81 100 LEU A O 1
ATOM 746 N N . VAL A 1 101 ? -4.882 0.144 16.146 1.00 91.25 101 VAL A N 1
ATOM 747 C CA . VAL A 1 101 ? -4.853 -0.259 17.565 1.00 91.25 101 VAL A CA 1
ATOM 748 C C . VAL A 1 101 ? -5.660 0.705 18.438 1.00 91.25 101 VAL A C 1
ATOM 750 O O . VAL A 1 101 ? -6.313 0.285 19.390 1.00 91.25 101 VAL A O 1
ATOM 753 N N . SER A 1 102 ? -5.671 1.994 18.091 1.00 90.06 102 SER A N 1
ATOM 754 C CA . SER A 1 102 ? -6.442 3.021 18.803 1.00 90.06 102 SER A CA 1
ATOM 755 C C . SER A 1 102 ? -7.932 3.056 18.432 1.00 90.06 102 SER A C 1
ATOM 757 O O . SER A 1 102 ? -8.658 3.897 18.964 1.00 90.06 102 SER A O 1
ATOM 759 N N . GLY A 1 103 ? -8.393 2.224 17.489 1.00 83.81 103 GLY A N 1
ATOM 760 C CA . GLY A 1 103 ? -9.784 2.217 17.019 1.00 83.81 103 GLY A CA 1
ATOM 761 C C . GLY A 1 103 ? -10.205 3.481 16.255 1.00 83.81 103 GLY A C 1
ATOM 762 O O . GLY A 1 103 ? -11.389 3.797 16.198 1.00 83.81 103 GLY A O 1
ATOM 763 N N . LYS A 1 104 ? -9.255 4.224 15.673 1.00 78.88 104 LYS A N 1
ATOM 764 C CA . LYS A 1 104 ? -9.496 5.477 14.925 1.00 78.88 104 LYS A CA 1
ATOM 765 C C . LYS A 1 104 ? -9.721 5.253 13.422 1.00 78.88 104 LYS A C 1
ATOM 767 O O . LYS A 1 104 ? -9.500 6.170 12.629 1.00 78.88 104 LYS A O 1
ATOM 772 N N . GLU A 1 105 ? -10.127 4.048 13.027 1.00 75.69 105 GLU A N 1
ATOM 773 C CA . GLU A 1 105 ? -10.425 3.709 11.632 1.00 75.69 105 GLU A CA 1
ATOM 774 C C . GLU A 1 105 ? -11.569 4.594 11.107 1.00 75.69 105 GLU A C 1
ATOM 776 O O . GLU A 1 105 ? -12.600 4.752 11.763 1.00 75.69 105 GLU A O 1
ATOM 781 N N . ARG A 1 106 ? -11.380 5.211 9.935 1.00 81.75 106 ARG A N 1
ATOM 782 C CA . ARG A 1 106 ? -12.362 6.130 9.344 1.00 81.75 106 ARG A CA 1
ATOM 783 C C . ARG A 1 106 ? -13.053 5.466 8.171 1.00 81.75 106 ARG A C 1
ATOM 785 O O . ARG A 1 106 ? -12.433 5.288 7.127 1.00 81.75 106 ARG A O 1
ATOM 792 N N . LEU A 1 107 ? -14.332 5.153 8.333 1.00 84.19 107 LEU A N 1
ATOM 793 C CA . LEU A 1 107 ? -15.193 4.822 7.204 1.00 84.19 107 LEU A CA 1
ATOM 794 C C . LEU A 1 107 ? -15.552 6.107 6.455 1.00 84.19 107 LEU A C 1
ATOM 796 O O . LEU A 1 107 ? -15.979 7.085 7.070 1.00 84.19 107 LEU A O 1
ATOM 800 N N . VAL A 1 108 ? -15.352 6.102 5.143 1.00 86.94 108 VAL A N 1
ATOM 801 C CA . VAL A 1 108 ? -15.713 7.201 4.247 1.00 86.94 108 VAL A CA 1
ATOM 802 C C . VAL A 1 108 ? -16.667 6.686 3.174 1.00 86.94 108 VAL A C 1
ATOM 804 O O . VAL A 1 108 ? -16.558 5.546 2.720 1.00 86.94 108 VAL A O 1
ATOM 807 N N . GLU A 1 109 ? -17.611 7.529 2.775 1.00 77.25 109 GLU A N 1
ATOM 808 C CA . GLU A 1 109 ? -18.458 7.282 1.610 1.00 77.25 109 GLU A CA 1
ATOM 809 C C . GLU A 1 109 ? -17.766 7.887 0.379 1.00 77.25 109 GLU A C 1
ATOM 811 O O . GLU A 1 109 ? -17.384 9.059 0.400 1.00 77.25 109 GLU A O 1
ATOM 816 N N . ILE A 1 110 ? -17.552 7.069 -0.659 1.00 67.44 110 ILE A N 1
ATOM 817 C CA . ILE A 1 110 ? -16.981 7.461 -1.963 1.00 67.44 110 ILE A CA 1
ATOM 818 C C . ILE A 1 110 ? -17.935 7.028 -3.059 1.00 67.44 110 ILE A C 1
ATOM 820 O O . ILE A 1 110 ? -18.225 5.801 -3.078 1.00 67.44 110 ILE A O 1
#

Secondary structure (DSSP, 8-state):
-TTTSPPEEETTEEE--GGGT-SS-GGG----SEEEEEE-SS--TTS-SEEEEEETTEEEEEE--SS--S--TT-TT-HHHHHHHHHHHHHHHHHHHHHHHTT---B---

Nearest PDB structures (foldseek):
  8vwi-assembly1_Q  TM=4.026E-01  e=8.039E-01  Autographa californica multiple nucleopolyhedrovirus
  8vwj-assembly1_e  TM=5.834E-01  e=5.933E+00  Autographa californica multiple nucleopolyhedrovirus
  7whd-assembly1_C  TM=3.789E-01  e=1.788E+00  Severe acute respiratory syndrome coronavirus 2
  6xey-assembly1_C  TM=3.854E-01  e=2.667E+00  Severe acute respiratory syndrome coronavirus 2
  7y21-assembly1_C  TM=3.521E-01  e=5.550E+00  Severe acute respiratory syndrome coronavirus 2

Foldseek 3Di:
DPPVDDFDDDPNHTDDDCVVVFQFVPVPDDQDQEEAEAEGADDPPPDPQWAWEDDHNYIYIYHYFPDNQLDDDPPVVDPVSVVVNVVRVVVSVVVVVVCVVVVVHHYDYD

pLDDT: mean 87.26, std 8.9, range [50.53, 97.31]

Solvent-accessible surface area (backbone atoms only — not comparable to full-atom values): 6896 Å² total; per-residue (Å²): 89,85,91,79,47,77,91,44,70,56,98,89,39,82,56,76,56,62,70,80,82,38,83,51,77,67,89,75,62,75,84,65,73,47,78,43,82,42,76,37,87,58,79,62,91,91,53,67,52,54,38,28,32,81,53,89,66,23,40,40,34,41,39,30,57,83,58,88,63,75,48,53,99,86,50,73,83,40,69,66,34,48,55,49,39,51,52,51,53,53,53,43,50,50,55,48,51,53,32,55,77,68,68,64,73,41,80,50,92,130

Radius of gyration: 16.59 Å; Cα contacts (8 Å, |Δi|>4): 129; chains: 1; bounding box: 39×29×49 Å

Sequence (110 aa):
MPPISPRLSLDGAEVLDGALVGNAPVAGLDASKGRVLILDTGSFPHLPNSFSVQRGDQVWTYVQPSSPLPIGMWNFADPSAMRHTLKIGVADGYAFLDALVSGKERLVEI

Mean predicted aligned error: 6.11 Å